Protein AF-A0A527XAJ3-F1 (afdb_monomer_lite)

Sequence (62 aa):
VSYDREPGLASSKVGDPVVMCLIAIPRDCPKDDLRGRVYYAVDLAAKGAWALPDSQHLCGGA

Foldseek 3Di:
DDPDDQPLVVPDDPPFDKDKDFDDFDPPADPPQRWFGWIWMARPPSRGIDIGTPDPDHGPDD

Secondary structure (DSSP, 8-state):
------HHHHT--TT--EEEEEEE--SSPPTT--TT-EEEEEETTT--EEEEESSSS-TT--

Structure (mmCIF, N/CA/C/O backbone):
data_AF-A0A527XAJ3-F1
#
_entry.id   AF-A0A527XAJ3-F1
#
loop_
_atom_site.group_PDB
_atom_site.id
_atom_site.type_symbol
_atom_site.label_atom_id
_atom_site.label_alt_id
_atom_site.label_comp_id
_atom_site.label_asym_id
_atom_site.label_entity_id
_atom_site.label_seq_id
_atom_site.pdbx_PDB_ins_code
_atom_site.Cartn_x
_atom_site.Cartn_y
_atom_site.Cartn_z
_atom_site.occupancy
_atom_site.B_iso_or_equiv
_atom_site.auth_seq_id
_atom_site.auth_comp_id
_atom_site.auth_asym_id
_atom_site.auth_atom_id
_atom_site.pdbx_PDB_model_num
ATOM 1 N N . VAL A 1 1 ? 8.294 13.517 -5.130 1.00 71.19 1 VAL A N 1
ATOM 2 C CA . VAL A 1 1 ? 7.856 12.705 -3.970 1.00 71.19 1 VAL A CA 1
ATOM 3 C C . VAL A 1 1 ? 7.044 13.567 -3.018 1.00 71.19 1 VAL A C 1
ATOM 5 O O . VAL A 1 1 ? 7.450 14.699 -2.785 1.00 71.19 1 VAL A O 1
ATOM 8 N N . SER A 1 2 ? 5.897 13.072 -2.537 1.00 75.06 2 SER A N 1
ATOM 9 C CA . SER A 1 2 ? 5.111 13.740 -1.483 1.00 75.06 2 SER A CA 1
ATOM 10 C C . SER A 1 2 ? 5.521 13.215 -0.098 1.00 75.06 2 SER A C 1
ATOM 12 O O . SER A 1 2 ? 6.014 12.090 0.020 1.00 75.06 2 SER A O 1
ATOM 14 N N . TYR A 1 3 ? 5.334 14.051 0.924 1.00 82.25 3 TYR A N 1
ATOM 15 C CA . TYR A 1 3 ? 5.505 13.730 2.346 1.00 82.25 3 TYR A CA 1
ATOM 16 C C . TYR A 1 3 ? 4.180 13.789 3.120 1.00 82.25 3 TYR A C 1
ATOM 18 O O . TYR A 1 3 ? 4.175 13.676 4.349 1.00 82.25 3 TYR A O 1
ATOM 26 N N . ASP A 1 4 ? 3.06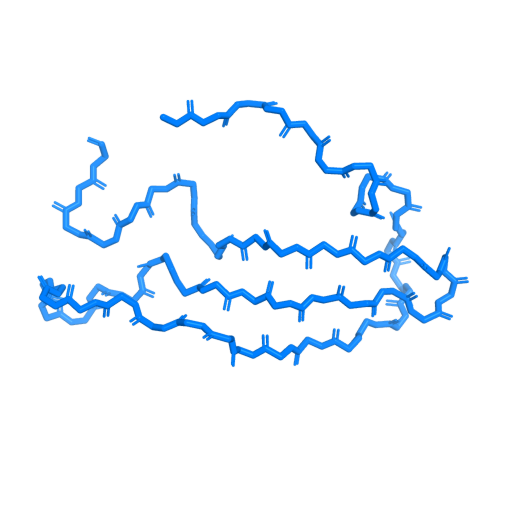8 13.987 2.413 1.00 87.69 4 ASP A N 1
ATOM 27 C CA . ASP A 1 4 ? 1.745 14.039 3.016 1.00 87.69 4 ASP A CA 1
ATOM 28 C C . ASP A 1 4 ? 1.380 12.677 3.610 1.00 87.69 4 ASP A C 1
ATOM 30 O O . ASP A 1 4 ? 1.758 11.617 3.103 1.00 87.69 4 ASP A O 1
ATOM 34 N N . ARG A 1 5 ? 0.647 12.709 4.724 1.00 86.31 5 ARG A N 1
ATOM 35 C CA . ARG A 1 5 ? 0.162 11.498 5.385 1.00 86.31 5 ARG A CA 1
ATOM 36 C C . ARG A 1 5 ? -1.281 11.246 4.992 1.00 86.31 5 ARG A C 1
ATOM 38 O O . ARG A 1 5 ? -2.125 12.106 5.221 1.00 86.31 5 ARG A O 1
ATOM 45 N N . GLU A 1 6 ? -1.559 10.042 4.503 1.00 92.62 6 GLU A N 1
ATOM 46 C CA . GLU A 1 6 ? -2.926 9.600 4.229 1.00 92.62 6 GLU A CA 1
ATOM 47 C C . GLU A 1 6 ? -3.699 9.401 5.537 1.00 92.62 6 GLU A C 1
ATOM 49 O O . GLU A 1 6 ? -3.348 8.505 6.312 1.00 92.62 6 GLU A O 1
ATOM 54 N N . PRO A 1 7 ? -4.757 10.190 5.808 1.00 91.00 7 PRO A N 1
ATOM 55 C CA . PRO A 1 7 ? -5.481 10.115 7.075 1.00 91.00 7 PRO A CA 1
ATOM 56 C C . PRO A 1 7 ? -6.097 8.737 7.330 1.00 91.00 7 PRO A C 1
ATOM 58 O O . PRO A 1 7 ? -6.094 8.267 8.468 1.00 91.00 7 PRO A O 1
ATOM 61 N N . GLY A 1 8 ? -6.573 8.073 6.267 1.00 89.44 8 GLY A N 1
ATOM 62 C CA . GLY A 1 8 ? -7.144 6.727 6.341 1.00 89.44 8 GLY A CA 1
ATOM 63 C C . GLY A 1 8 ? -6.155 5.727 6.937 1.00 89.44 8 GLY A C 1
ATOM 64 O O . GLY A 1 8 ? -6.477 5.069 7.922 1.00 89.44 8 GLY A O 1
ATOM 65 N N . LEU A 1 9 ? -4.926 5.705 6.412 1.00 93.31 9 LEU A N 1
ATOM 66 C CA . LEU A 1 9 ? -3.843 4.857 6.913 1.00 93.31 9 LEU A CA 1
ATOM 67 C C . LEU A 1 9 ? -3.304 5.338 8.267 1.00 93.31 9 LEU A C 1
ATOM 69 O O . LEU A 1 9 ? -2.974 4.528 9.126 1.00 93.31 9 LEU A O 1
ATOM 73 N N . ALA A 1 10 ? -3.211 6.652 8.486 1.00 93.38 10 ALA A N 1
ATOM 74 C CA . ALA A 1 10 ? -2.678 7.214 9.727 1.00 93.38 10 ALA A CA 1
ATOM 75 C C . ALA A 1 10 ? -3.526 6.862 10.964 1.00 93.38 10 ALA A C 1
ATOM 77 O O . ALA A 1 10 ? -3.019 6.907 12.085 1.00 93.38 10 ALA A O 1
ATOM 78 N N . SER A 1 11 ? -4.805 6.529 10.764 1.00 91.56 11 SER A N 1
ATOM 79 C CA . SER A 1 11 ? -5.719 6.091 11.823 1.00 91.56 11 SER A CA 1
ATOM 80 C C . SER A 1 11 ? -5.706 4.578 12.095 1.00 91.56 11 SER A C 1
ATOM 82 O O . SER A 1 11 ? -6.197 4.162 13.148 1.00 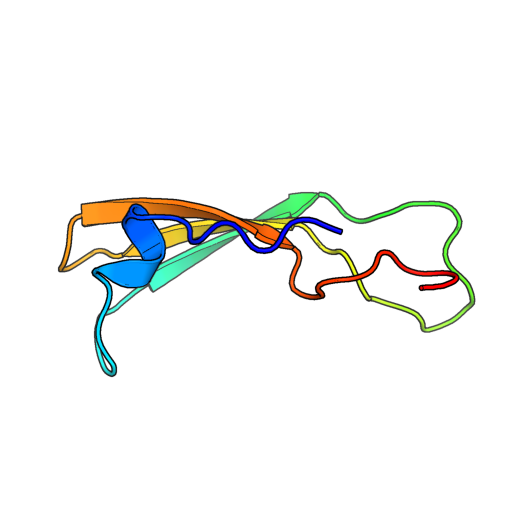91.56 11 SER A O 1
ATOM 84 N N . SER A 1 12 ? -5.125 3.777 11.193 1.00 94.44 12 SER A N 1
ATOM 85 C CA . SER A 1 12 ? -4.996 2.320 11.322 1.00 94.44 12 SER A CA 1
ATOM 86 C C . SER A 1 12 ? -4.010 1.914 12.415 1.00 94.44 12 SER A C 1
ATOM 88 O O . SER A 1 12 ? -3.035 2.621 12.692 1.00 94.44 12 SER A O 1
ATOM 90 N N . LYS A 1 13 ? -4.232 0.746 13.031 1.00 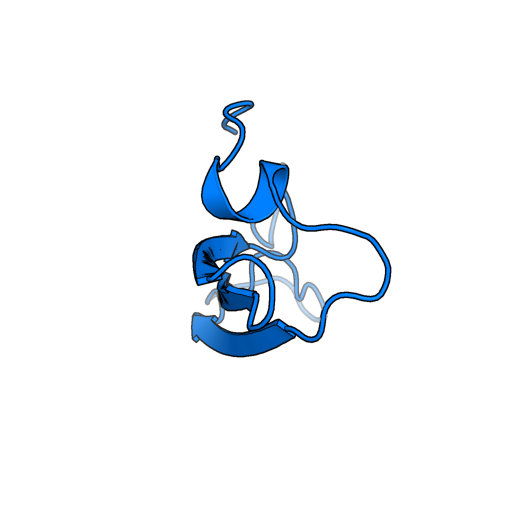95.31 13 LYS A N 1
ATOM 91 C CA . LYS A 1 13 ? -3.391 0.235 14.122 1.00 95.31 13 LYS A CA 1
ATOM 92 C C . LYS A 1 13 ? -2.823 -1.145 13.812 1.00 95.31 13 LYS A C 1
ATOM 94 O O . LYS A 1 13 ? -3.346 -1.918 13.015 1.00 95.31 13 LYS A O 1
ATOM 99 N N . VAL A 1 14 ? -1.724 -1.472 14.489 1.00 95.38 14 VAL A N 1
ATOM 100 C CA . VAL A 1 14 ? -1.133 -2.813 14.426 1.00 95.38 14 VAL A CA 1
ATOM 101 C C . VAL A 1 14 ? -2.157 -3.840 14.911 1.00 95.38 14 VAL A C 1
ATOM 103 O O . VAL A 1 14 ? -2.675 -3.720 16.019 1.00 95.38 14 VAL A O 1
ATOM 106 N N . GLY A 1 15 ? -2.405 -4.858 14.086 1.00 96.06 15 GLY A N 1
ATOM 107 C CA . GLY A 1 15 ? -3.367 -5.926 14.361 1.00 96.06 15 GLY A CA 1
ATOM 108 C C . GLY A 1 15 ? -4.736 -5.731 13.707 1.00 96.06 15 GLY A C 1
ATOM 109 O O . GLY A 1 15 ? -5.498 -6.696 13.656 1.00 96.06 15 GLY A O 1
ATOM 110 N N . ASP A 1 16 ? -5.035 -4.546 13.164 1.00 96.69 16 ASP A N 1
ATOM 111 C CA . ASP A 1 16 ? -6.285 -4.331 12.439 1.00 96.69 16 ASP A CA 1
ATOM 112 C C . ASP A 1 16 ? -6.300 -5.153 11.135 1.00 96.69 16 ASP A C 1
ATOM 114 O O . ASP A 1 16 ? -5.309 -5.182 10.394 1.00 96.69 16 ASP A O 1
ATOM 118 N N . PRO A 1 17 ? -7.406 -5.856 10.832 1.00 97.44 17 PRO A N 1
ATOM 119 C CA . PRO A 1 17 ? -7.531 -6.588 9.584 1.00 97.44 17 PRO A CA 1
ATOM 120 C C . PRO A 1 17 ? -7.721 -5.616 8.415 1.00 97.44 17 PRO A C 1
ATOM 122 O O . PRO A 1 17 ? -8.655 -4.812 8.400 1.00 97.44 17 PRO A O 1
ATOM 125 N N . VAL A 1 18 ? -6.867 -5.740 7.398 1.00 97.50 18 VAL A N 1
ATOM 126 C CA . VAL A 1 18 ? -6.880 -4.900 6.194 1.00 97.50 18 VAL A CA 1
ATOM 127 C C . VAL A 1 18 ? -7.138 -5.760 4.960 1.00 97.50 18 VAL A C 1
ATOM 129 O O . VAL A 1 18 ? -6.512 -6.804 4.776 1.00 97.50 18 VAL A O 1
ATOM 132 N N . VAL A 1 19 ? -8.035 -5.305 4.084 1.00 98.00 19 VAL A N 1
ATOM 133 C CA . VAL A 1 19 ? -8.175 -5.844 2.724 1.00 98.00 19 VAL A CA 1
ATOM 134 C C . VAL A 1 19 ? -7.324 -5.003 1.789 1.00 98.00 19 VAL A C 1
ATOM 136 O O . VAL A 1 19 ? -7.438 -3.781 1.792 1.00 98.00 19 VAL A O 1
ATOM 139 N N . MET A 1 20 ? -6.493 -5.654 0.975 1.00 97.81 20 MET A N 1
ATOM 140 C CA . MET A 1 20 ? -5.643 -4.988 -0.009 1.00 97.81 20 MET A CA 1
ATOM 141 C C . MET A 1 20 ? -5.914 -5.528 -1.411 1.00 97.81 20 MET A C 1
ATOM 143 O O . MET A 1 20 ? -5.940 -6.739 -1.630 1.00 97.81 20 MET A O 1
ATOM 147 N N . CYS A 1 21 ? -6.067 -4.623 -2.372 1.00 98.31 21 CYS A N 1
ATOM 148 C CA . CYS A 1 21 ? -6.249 -4.934 -3.783 1.00 98.31 21 CYS A CA 1
ATOM 149 C C . CYS A 1 21 ? -5.160 -4.243 -4.601 1.00 98.31 21 CYS A C 1
ATOM 151 O O . CYS A 1 21 ? -5.021 -3.024 -4.541 1.00 98.31 21 CYS A O 1
ATOM 153 N N . LEU A 1 22 ? -4.404 -5.010 -5.387 1.00 98.12 22 LEU A N 1
ATOM 154 C CA . LEU A 1 22 ? -3.472 -4.458 -6.369 1.00 98.12 22 LEU A CA 1
ATOM 155 C C . LEU A 1 22 ? -4.272 -3.821 -7.510 1.00 98.12 22 LEU A C 1
ATOM 157 O O . LEU A 1 22 ? -4.991 -4.526 -8.215 1.00 98.12 22 LEU A O 1
ATOM 161 N N . ILE A 1 23 ? -4.149 -2.505 -7.685 1.00 98.25 23 ILE A N 1
ATOM 162 C CA . ILE A 1 23 ? -4.925 -1.744 -8.678 1.00 98.25 23 ILE A CA 1
ATOM 163 C C . ILE A 1 23 ? -4.078 -1.207 -9.835 1.00 98.25 23 ILE A C 1
ATOM 165 O O . ILE A 1 23 ? -4.627 -0.922 -10.896 1.00 98.25 23 ILE A O 1
ATOM 169 N N . ALA A 1 24 ? -2.755 -1.094 -9.671 1.00 97.38 24 ALA A N 1
ATOM 170 C CA . ALA A 1 24 ? -1.854 -0.733 -10.765 1.00 97.38 24 ALA A CA 1
ATOM 171 C C . ALA A 1 24 ? -0.473 -1.383 -10.629 1.00 97.38 24 ALA A C 1
ATOM 173 O O . ALA A 1 24 ? 0.100 -1.443 -9.539 1.00 97.38 24 ALA A O 1
ATOM 174 N N . ILE A 1 25 ? 0.078 -1.807 -11.768 1.00 96.44 25 ILE A N 1
ATOM 175 C CA . ILE A 1 25 ? 1.465 -2.257 -11.914 1.00 96.44 25 ILE A CA 1
ATOM 176 C C . ILE A 1 25 ? 2.164 -1.283 -12.875 1.00 96.44 25 ILE A C 1
ATOM 178 O O . ILE A 1 25 ? 1.683 -1.116 -14.001 1.00 96.44 25 ILE A O 1
ATOM 182 N N . PRO A 1 26 ? 3.264 -0.631 -12.459 1.00 94.81 26 PRO A N 1
ATOM 183 C CA . PRO A 1 26 ? 4.050 0.230 -13.334 1.00 94.81 26 PRO A CA 1
ATOM 184 C C . PRO A 1 26 ? 4.560 -0.508 -14.577 1.00 94.81 26 PRO A C 1
ATOM 186 O O . PRO A 1 26 ? 4.858 -1.702 -14.535 1.00 94.81 26 PRO A O 1
ATOM 189 N N . ARG A 1 27 ? 4.644 0.214 -15.696 1.00 94.62 27 ARG A N 1
ATOM 190 C CA . ARG A 1 27 ? 5.165 -0.295 -16.972 1.00 94.62 27 ARG A CA 1
ATOM 191 C C . ARG A 1 27 ? 6.579 0.223 -17.202 1.00 94.62 27 ARG A C 1
ATOM 193 O O . ARG A 1 27 ? 6.988 1.185 -16.562 1.00 94.62 27 ARG A O 1
ATOM 200 N N . ASP A 1 28 ? 7.290 -0.426 -18.121 1.00 94.94 28 ASP A N 1
ATOM 201 C CA . ASP A 1 28 ? 8.631 -0.019 -18.563 1.00 94.94 28 ASP A CA 1
ATOM 202 C C . ASP A 1 28 ? 9.676 0.019 -17.429 1.00 94.94 28 ASP A C 1
ATOM 204 O O . ASP A 1 28 ? 10.634 0.789 -17.454 1.00 94.94 28 ASP A O 1
ATOM 208 N N . CYS A 1 29 ? 9.500 -0.847 -16.428 1.00 95.69 29 CYS A N 1
ATOM 209 C CA . CYS A 1 29 ? 10.435 -0.992 -15.319 1.00 95.69 29 CYS A CA 1
ATOM 210 C C . CYS A 1 29 ? 11.698 -1.766 -15.726 1.00 95.69 29 CYS A C 1
ATOM 212 O O . CYS A 1 29 ? 11.613 -2.706 -16.528 1.00 95.69 29 CYS A O 1
ATOM 214 N N . PRO A 1 30 ? 12.861 -1.459 -15.115 1.00 96.69 30 PRO A N 1
ATOM 215 C CA . PRO A 1 30 ? 14.021 -2.338 -15.172 1.00 96.69 30 PRO A CA 1
ATOM 216 C C . PRO A 1 30 ? 13.667 -3.760 -14.734 1.00 96.69 30 PRO A C 1
ATOM 218 O O . PRO A 1 30 ? 12.777 -3.973 -13.906 1.00 96.69 30 PRO A O 1
ATOM 221 N N . LYS A 1 31 ? 14.394 -4.740 -15.276 1.00 95.00 31 LYS A N 1
ATOM 222 C CA . LYS A 1 31 ? 14.210 -6.148 -14.920 1.00 95.00 31 LYS A CA 1
ATOM 223 C C . LYS A 1 31 ? 14.284 -6.305 -13.394 1.00 95.00 31 LYS A C 1
ATOM 225 O O . LYS A 1 31 ? 15.226 -5.824 -12.773 1.00 95.00 31 LYS A O 1
ATOM 230 N N . ASP A 1 32 ? 13.281 -6.973 -12.832 1.00 93.31 32 ASP A N 1
ATOM 231 C CA . ASP A 1 32 ? 13.148 -7.287 -11.404 1.00 93.31 32 ASP A CA 1
ATOM 232 C C . ASP A 1 32 ? 12.935 -6.072 -10.465 1.00 93.31 32 ASP A C 1
ATOM 234 O O . ASP A 1 32 ? 12.796 -6.256 -9.256 1.00 93.31 32 ASP A O 1
ATOM 238 N N . ASP A 1 33 ? 12.807 -4.845 -10.991 1.00 95.88 33 ASP A N 1
ATOM 239 C CA . ASP A 1 33 ? 12.378 -3.679 -10.207 1.00 95.88 33 ASP A CA 1
ATOM 240 C C . ASP A 1 33 ? 10.848 -3.632 -10.133 1.00 95.88 33 ASP A C 1
ATOM 242 O O . ASP A 1 33 ? 10.158 -3.224 -11.068 1.00 95.88 33 ASP A O 1
ATOM 246 N N . LEU A 1 34 ? 10.313 -4.091 -9.004 1.00 94.62 34 LEU A N 1
ATOM 247 C CA . LEU A 1 34 ? 8.873 -4.235 -8.786 1.00 94.62 34 LEU A CA 1
ATOM 248 C C . LEU A 1 34 ? 8.242 -3.042 -8.056 1.00 94.62 34 LEU A C 1
ATOM 250 O O . LEU A 1 34 ? 7.053 -3.106 -7.743 1.00 94.62 34 LEU A O 1
ATOM 254 N N . ARG A 1 35 ? 9.018 -1.991 -7.761 1.00 95.88 35 ARG A N 1
ATOM 255 C CA . ARG A 1 35 ? 8.575 -0.843 -6.957 1.00 95.88 35 ARG A CA 1
ATOM 256 C C . ARG A 1 35 ? 7.488 -0.030 -7.654 1.00 95.88 35 ARG A C 1
ATOM 258 O O . ARG A 1 35 ? 7.495 0.143 -8.872 1.00 95.88 35 ARG A O 1
ATOM 265 N N . GLY A 1 36 ? 6.601 0.552 -6.852 1.00 95.12 36 GLY A N 1
ATOM 266 C CA . GLY A 1 36 ? 5.562 1.472 -7.305 1.00 95.12 36 GLY A CA 1
ATOM 267 C C . GLY A 1 36 ? 4.247 0.784 -7.664 1.00 95.12 36 GLY A C 1
ATOM 268 O O . GLY A 1 36 ? 3.395 1.397 -8.306 1.00 95.12 36 GLY A O 1
ATOM 269 N N . ARG A 1 37 ? 4.057 -0.477 -7.260 1.00 97.12 37 ARG A N 1
ATOM 270 C CA . ARG A 1 37 ? 2.752 -1.140 -7.352 1.00 97.12 37 ARG A CA 1
ATOM 271 C C . ARG A 1 37 ? 1.780 -0.414 -6.440 1.00 97.12 37 ARG A C 1
ATOM 273 O O . ARG A 1 37 ? 2.074 -0.210 -5.266 1.00 97.12 37 ARG A O 1
ATOM 280 N N . VAL A 1 38 ? 0.632 -0.028 -6.982 1.00 97.44 38 VAL A N 1
ATOM 281 C CA . VAL A 1 38 ? -0.367 0.749 -6.244 1.00 97.44 38 VAL A CA 1
ATOM 282 C C . VAL A 1 38 ? -1.448 -0.180 -5.735 1.00 97.44 38 VAL A C 1
ATOM 284 O O . VAL A 1 38 ? -2.020 -0.961 -6.502 1.00 97.44 38 VAL A O 1
ATOM 287 N N . TYR A 1 39 ? -1.749 -0.058 -4.448 1.00 98.00 39 TYR A N 1
ATOM 288 C CA . TYR A 1 39 ? -2.769 -0.846 -3.780 1.00 98.00 39 TYR A CA 1
ATOM 289 C C . TYR A 1 39 ? -3.874 0.067 -3.283 1.00 98.00 39 TYR A C 1
ATOM 291 O O . TYR A 1 39 ? -3.602 1.097 -2.670 1.00 98.00 39 TYR A O 1
ATOM 299 N N . TYR A 1 40 ? -5.116 -0.342 -3.518 1.00 98.06 40 TYR A N 1
ATOM 300 C CA . TYR A 1 40 ? -6.248 0.159 -2.759 1.00 98.06 40 TYR A CA 1
ATOM 301 C C . TYR A 1 40 ? -6.399 -0.704 -1.513 1.00 98.06 40 TYR A C 1
ATOM 303 O O . TYR A 1 40 ? -6.454 -1.932 -1.615 1.00 98.06 40 TYR A O 1
ATOM 311 N N . ALA A 1 41 ? -6.444 -0.074 -0.350 1.00 97.75 41 ALA A N 1
ATOM 312 C CA . ALA A 1 41 ? -6.553 -0.762 0.921 1.00 97.75 41 ALA A CA 1
ATOM 313 C C . 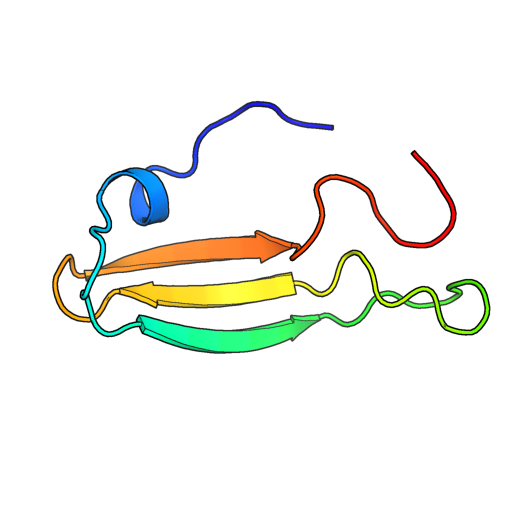ALA A 1 41 ? -7.711 -0.206 1.744 1.00 97.75 41 ALA A C 1
ATOM 315 O O . ALA A 1 41 ? -8.013 0.988 1.688 1.00 97.75 41 ALA A O 1
ATOM 316 N N . VAL A 1 42 ? -8.346 -1.095 2.505 1.00 97.81 42 VAL A N 1
ATOM 317 C CA . VAL A 1 42 ? -9.415 -0.768 3.449 1.00 97.81 42 VAL A CA 1
ATOM 318 C C . VAL A 1 42 ? -9.114 -1.442 4.776 1.00 97.81 42 VAL A C 1
ATOM 320 O O . VAL A 1 42 ? -9.035 -2.670 4.852 1.00 97.81 42 VAL A O 1
ATOM 323 N N . ASP A 1 43 ? -8.984 -0.639 5.823 1.00 97.88 43 ASP A N 1
ATOM 324 C CA . ASP A 1 43 ? -8.959 -1.109 7.201 1.00 97.88 43 ASP A CA 1
ATOM 325 C C . ASP A 1 43 ? -10.384 -1.462 7.638 1.00 97.88 43 ASP A C 1
ATOM 327 O O . ASP A 1 43 ? -11.282 -0.616 7.667 1.00 97.88 43 ASP A O 1
ATOM 331 N N . LEU A 1 44 ? -10.622 -2.730 7.966 1.00 96.75 44 LEU A N 1
ATOM 332 C CA . LEU A 1 44 ? -11.959 -3.202 8.310 1.00 96.75 44 LEU A CA 1
ATOM 333 C C . LEU A 1 44 ? -12.386 -2.813 9.731 1.00 96.75 44 LEU A C 1
ATOM 335 O O . LEU A 1 44 ? -13.592 -2.826 9.997 1.00 96.75 44 LEU A O 1
ATOM 339 N N . ALA A 1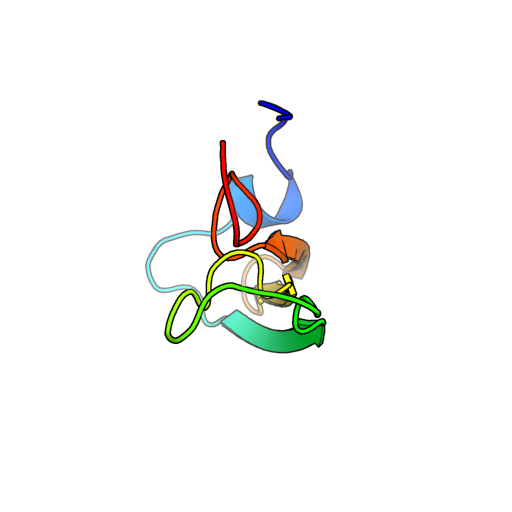 45 ? -11.453 -2.477 10.623 1.00 96.19 45 ALA A N 1
ATOM 340 C CA . ALA A 1 45 ? -11.739 -2.041 11.986 1.00 96.19 45 ALA A CA 1
ATOM 341 C C . ALA A 1 45 ? -11.970 -0.526 12.039 1.00 96.19 45 ALA A C 1
ATOM 343 O O . ALA A 1 45 ? -13.038 -0.083 12.465 1.00 96.19 45 ALA A O 1
ATOM 344 N N . ALA A 1 46 ? -11.013 0.259 11.537 1.00 94.94 46 ALA A N 1
ATOM 345 C CA . ALA A 1 46 ? -11.081 1.720 11.523 1.00 94.94 46 ALA A CA 1
ATOM 346 C C . ALA A 1 46 ? -11.990 2.278 10.412 1.00 94.94 46 ALA A C 1
ATOM 348 O O . ALA A 1 46 ? -12.363 3.449 10.453 1.00 94.94 46 ALA A O 1
ATOM 349 N N . LYS A 1 47 ? -12.355 1.450 9.419 1.00 95.00 47 LYS A N 1
ATOM 350 C CA . LYS A 1 47 ? -13.129 1.830 8.218 1.00 95.00 47 LYS A CA 1
ATOM 351 C C . LYS A 1 47 ? -12.443 2.883 7.337 1.00 95.00 47 LYS A C 1
ATOM 353 O O . LYS A 1 47 ? -13.085 3.458 6.460 1.00 95.00 47 LYS A O 1
ATOM 358 N N . GLY A 1 48 ? -11.148 3.121 7.549 1.00 96.06 48 GLY A N 1
ATOM 359 C CA . GLY A 1 48 ? -10.322 3.973 6.700 1.00 96.06 48 GLY A CA 1
ATOM 360 C C . GLY A 1 48 ? -9.971 3.282 5.384 1.00 96.06 48 GLY A C 1
ATOM 361 O O . GLY A 1 48 ? -9.829 2.061 5.336 1.00 96.06 48 GLY A O 1
ATOM 362 N N . ALA A 1 49 ? -9.809 4.066 4.319 1.00 96.75 49 ALA A N 1
ATOM 363 C CA . ALA A 1 49 ? -9.351 3.577 3.023 1.00 96.75 49 ALA A CA 1
ATOM 364 C C . ALA A 1 49 ? -8.299 4.513 2.426 1.00 96.75 49 ALA A C 1
ATOM 366 O O . ALA A 1 49 ? -8.316 5.717 2.690 1.00 96.75 49 ALA A O 1
ATOM 367 N N . TRP A 1 50 ? -7.385 3.960 1.632 1.00 97.19 50 TRP A N 1
ATOM 368 C CA . TRP A 1 50 ? -6.326 4.714 0.958 1.00 97.19 50 TRP A CA 1
ATOM 369 C C . TRP A 1 50 ? -5.856 4.001 -0.314 1.00 97.19 50 TRP A C 1
ATOM 371 O O . TRP A 1 50 ? -6.031 2.791 -0.469 1.00 97.19 50 TRP A O 1
ATOM 381 N N . ALA A 1 51 ? -5.245 4.762 -1.225 1.00 96.56 51 ALA A N 1
ATOM 382 C CA . ALA A 1 51 ? -4.590 4.243 -2.420 1.00 96.56 51 ALA A CA 1
ATOM 383 C C . ALA A 1 51 ? -3.139 4.725 -2.448 1.00 96.56 51 ALA A C 1
ATOM 385 O O . ALA A 1 51 ? -2.886 5.897 -2.713 1.00 96.56 51 ALA A O 1
ATOM 386 N N . LEU A 1 52 ? -2.190 3.836 -2.153 1.00 96.12 52 LEU A N 1
ATOM 387 C CA . LEU A 1 52 ? -0.773 4.194 -2.062 1.00 96.12 52 LEU A CA 1
ATOM 388 C C . LEU A 1 52 ? 0.124 3.165 -2.759 1.00 96.12 52 LEU A C 1
ATOM 390 O O . LEU A 1 52 ? -0.227 1.980 -2.819 1.00 96.12 52 LEU A O 1
ATOM 394 N N . PRO A 1 53 ? 1.278 3.604 -3.295 1.00 95.44 53 PRO A N 1
ATOM 395 C CA . PRO A 1 53 ? 2.297 2.698 -3.792 1.00 95.44 53 PRO A CA 1
ATOM 396 C C . PRO A 1 53 ? 3.005 1.971 -2.641 1.00 95.44 53 PRO A C 1
ATOM 398 O O . PRO A 1 53 ? 3.123 2.491 -1.533 1.00 95.44 53 PRO A O 1
ATOM 401 N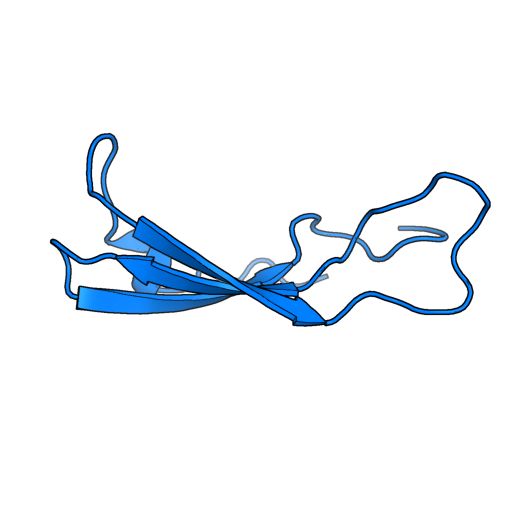 N . ASP A 1 54 ? 3.541 0.788 -2.929 1.00 94.88 54 ASP A N 1
ATOM 402 C CA . ASP A 1 54 ? 4.416 0.034 -2.017 1.00 94.88 54 ASP A CA 1
ATOM 403 C C . ASP A 1 54 ? 5.820 0.637 -1.844 1.00 94.88 54 ASP A C 1
ATOM 405 O O . ASP A 1 54 ? 6.612 0.166 -1.028 1.00 94.88 54 ASP A O 1
ATOM 409 N N . SER A 1 55 ? 6.139 1.682 -2.604 1.00 93.94 55 SER A N 1
ATOM 410 C CA . SER A 1 55 ? 7.407 2.395 -2.535 1.00 93.94 55 SER A CA 1
ATOM 411 C C . SER A 1 55 ? 7.199 3.892 -2.728 1.00 93.94 55 SER A C 1
ATOM 413 O O . SER A 1 55 ? 6.354 4.318 -3.512 1.00 93.94 55 SER A O 1
ATOM 415 N N . GLN A 1 56 ? 8.002 4.703 -2.035 1.00 90.25 56 GLN A N 1
ATOM 416 C CA . GLN A 1 56 ? 7.970 6.161 -2.176 1.00 90.25 56 GLN A CA 1
ATOM 417 C C . GLN A 1 56 ? 8.424 6.623 -3.572 1.00 90.25 56 GLN A C 1
ATOM 419 O O . GLN A 1 56 ? 8.001 7.681 -4.035 1.00 90.25 56 GLN A O 1
ATOM 424 N N . HIS A 1 57 ? 9.256 5.827 -4.248 1.00 91.19 57 HIS A N 1
ATOM 425 C CA . HIS A 1 57 ? 9.717 6.083 -5.610 1.00 91.19 57 HIS A CA 1
ATOM 426 C C . HIS A 1 57 ? 9.186 5.017 -6.575 1.00 91.19 57 HIS A C 1
ATOM 428 O O . HIS A 1 57 ? 8.987 3.862 -6.197 1.00 91.19 57 HIS A O 1
ATOM 434 N N . LEU A 1 58 ? 8.971 5.408 -7.833 1.00 92.19 58 LEU A N 1
ATOM 435 C CA . LEU A 1 58 ? 8.580 4.489 -8.903 1.00 92.19 58 LEU A CA 1
ATOM 436 C C . LEU A 1 58 ? 9.759 3.573 -9.281 1.00 92.19 58 LEU A C 1
ATOM 438 O O . LEU A 1 58 ? 10.919 3.888 -9.006 1.00 92.19 58 LEU A O 1
ATOM 442 N N . CYS A 1 59 ? 9.480 2.446 -9.938 1.00 94.62 59 CYS A N 1
ATOM 443 C CA . CYS A 1 59 ? 10.532 1.671 -10.588 1.00 94.62 59 CYS A CA 1
ATOM 444 C C . CYS A 1 59 ? 11.367 2.553 -11.541 1.00 94.62 59 CYS A C 1
ATOM 446 O O . CYS A 1 59 ? 10.866 3.511 -12.132 1.00 94.62 59 CYS A O 1
ATOM 448 N N . GLY A 1 60 ? 12.655 2.237 -11.688 1.00 92.62 60 GLY A N 1
ATOM 449 C CA . GLY A 1 60 ? 13.551 2.957 -12.600 1.00 92.62 60 GLY A CA 1
ATOM 450 C C . GLY A 1 60 ? 14.246 4.200 -12.037 1.00 92.62 60 GLY A C 1
ATOM 451 O O . GLY A 1 60 ? 15.118 4.737 -12.715 1.00 92.62 60 GLY A O 1
ATOM 452 N N . GLY A 1 61 ? 13.962 4.638 -10.806 1.00 83.69 61 GLY A N 1
ATOM 453 C CA . GLY A 1 61 ? 14.770 5.695 -10.187 1.00 83.69 61 GLY A CA 1
ATOM 454 C C . GLY A 1 61 ? 14.166 6.325 -8.943 1.00 83.69 61 GLY A C 1
ATOM 455 O O . GLY A 1 61 ? 13.116 5.894 -8.478 1.00 83.69 61 GLY A O 1
ATOM 456 N N . ALA A 1 62 ? 14.868 7.321 -8.401 1.00 69.38 62 ALA A N 1
ATOM 457 C CA . ALA A 1 62 ? 14.415 8.179 -7.314 1.00 69.38 62 ALA A CA 1
ATOM 458 C C . ALA A 1 62 ? 14.202 9.610 -7.811 1.00 69.38 62 ALA A C 1
ATOM 460 O O . ALA A 1 62 ? 15.035 10.057 -8.631 1.00 69.38 62 ALA A O 1
#

pLDDT: mean 93.63, std 5.95, range [69.38, 98.31]

Radius of gyration: 13.08 Å; chains: 1; bounding box: 28×21×33 Å